Protein AF-A0A975D0F6-F1 (afdb_monomer)

Organism: NCBI:txid160791

Mean predicted aligned error: 5.9 Å

Solvent-accessible surface area (backbone atoms only — not comparable to full-atom values): 3050 Å² total; per-residue (Å²): 133,87,66,72,61,64,64,51,49,55,54,56,46,48,78,73,70,53,58,93,89,60,50,71,71,58,43,33,36,77,72,66,74,41,81,84,71,90,53,81,89,55,73,86,114

Sequence (45 aa):
MRTIAAEADAICRLARERAPGERFGDFTIRAGIVRAVTEGRFIND

Nearest PDB structures (foldseek):
  6c3m-assembly1_A  TM=9.186E-01  e=2.504E-02  Escherichia coli K-12
  6c3x-assembly1_A  TM=9.207E-01  e=4.033E-02  Escherichia coli K-12
  5gep-assembly1_A  TM=9.202E-01  e=4.621E-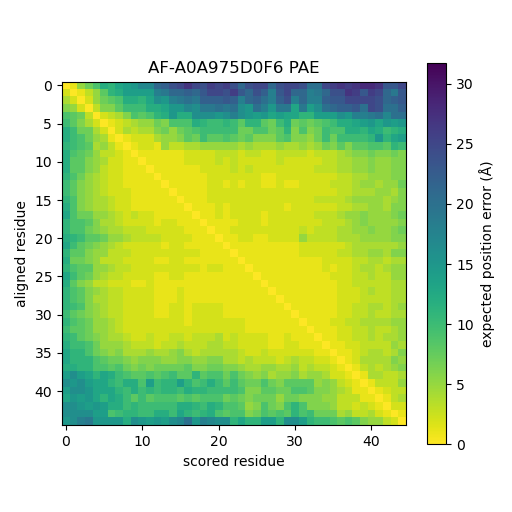02  Escherichia coli B
  6c3z-assembly1_A  TM=9.145E-01  e=4.317E-02  Escherichia coli K-12
  4g39-assembly1_A  TM=9.043E-01  e=4.947E-02  Escherichia coli K-12

pLDDT: mean 84.99, std 14.16, range [42.97, 97.0]

Radius of gyration: 12.15 Å; Cα contacts (8 Å, |Δi|>4): 15; chains: 1; bounding box: 28×19×30 Å

Structure (mmCIF, N/CA/C/O backbone):
data_AF-A0A975D0F6-F1
#
_entry.id   AF-A0A975D0F6-F1
#
loop_
_atom_site.group_PDB
_atom_site.id
_atom_site.type_symbol
_atom_site.label_atom_id
_atom_site.label_alt_id
_atom_site.label_comp_id
_atom_site.label_asym_id
_atom_site.label_entity_id
_atom_site.label_seq_id
_atom_site.pdbx_PDB_ins_code
_atom_site.Cartn_x
_atom_site.Cartn_y
_atom_site.Cartn_z
_atom_site.occupancy
_atom_site.B_iso_or_equiv
_atom_site.auth_seq_id
_atom_site.auth_comp_id
_atom_site.auth_asym_id
_atom_site.auth_atom_id
_atom_site.pdbx_PDB_model_num
ATOM 1 N N . MET A 1 1 ? 19.570 -3.397 -15.805 1.00 42.97 1 MET A N 1
ATOM 2 C CA . MET A 1 1 ? 18.768 -2.189 -16.086 1.00 42.97 1 MET A CA 1
ATOM 3 C C . MET A 1 1 ? 17.562 -2.226 -15.158 1.00 42.97 1 MET A C 1
ATOM 5 O O . MET A 1 1 ? 16.704 -3.069 -15.365 1.00 42.97 1 MET A O 1
ATOM 9 N N . ARG A 1 2 ? 17.557 -1.446 -14.064 1.00 53.19 2 ARG A N 1
ATOM 10 C CA . ARG A 1 2 ? 16.371 -1.324 -13.198 1.00 53.19 2 ARG A CA 1
ATOM 11 C C . ARG A 1 2 ? 15.395 -0.408 -13.925 1.00 53.19 2 ARG A C 1
ATOM 13 O O . ARG A 1 2 ? 15.690 0.764 -14.134 1.00 53.19 2 ARG A O 1
ATOM 20 N N . THR A 1 3 ? 14.325 -0.986 -14.442 1.00 49.59 3 THR A N 1
ATOM 21 C CA . THR A 1 3 ? 13.349 -0.277 -15.258 1.00 49.59 3 THR A CA 1
ATOM 22 C C . THR A 1 3 ? 12.535 0.636 -14.347 1.00 49.59 3 THR A C 1
ATOM 24 O O . THR A 1 3 ? 11.784 0.141 -13.518 1.00 49.59 3 THR A O 1
ATOM 27 N N . ILE A 1 4 ? 12.634 1.947 -14.566 1.00 59.50 4 ILE A N 1
ATOM 28 C CA . ILE A 1 4 ? 11.869 3.048 -13.929 1.00 59.50 4 ILE A CA 1
ATOM 29 C C . ILE A 1 4 ? 10.329 2.896 -14.043 1.00 59.50 4 ILE A C 1
ATOM 31 O O . ILE A 1 4 ? 9.556 3.763 -13.640 1.00 59.50 4 ILE A O 1
ATOM 35 N N . ALA A 1 5 ? 9.873 1.822 -14.688 1.00 61.22 5 ALA A N 1
ATOM 36 C CA . ALA A 1 5 ? 8.486 1.552 -15.022 1.00 61.22 5 ALA A CA 1
ATOM 37 C C . ALA A 1 5 ? 7.667 1.103 -13.804 1.00 61.22 5 ALA A C 1
ATOM 39 O O . ALA A 1 5 ? 6.485 1.426 -13.727 1.00 61.22 5 ALA A O 1
ATOM 40 N N . ALA A 1 6 ? 8.280 0.392 -12.851 1.00 61.97 6 ALA A N 1
ATOM 41 C CA . ALA A 1 6 ? 7.572 -0.083 -11.664 1.00 61.97 6 ALA A CA 1
ATOM 42 C C . ALA A 1 6 ? 7.250 1.070 -10.700 1.00 61.97 6 ALA A C 1
ATOM 44 O O . ALA A 1 6 ? 6.142 1.140 -10.169 1.00 61.97 6 ALA A O 1
ATOM 45 N N . GLU A 1 7 ? 8.181 2.013 -10.508 1.00 68.12 7 GLU A N 1
ATOM 46 C CA . GLU A 1 7 ? 7.930 3.186 -9.667 1.00 68.12 7 GLU A CA 1
ATOM 47 C C . GLU A 1 7 ? 6.906 4.133 -10.305 1.00 68.12 7 GLU A C 1
ATOM 49 O O . GLU A 1 7 ? 6.033 4.660 -9.613 1.00 68.12 7 GLU A O 1
ATOM 54 N N . ALA A 1 8 ? 6.970 4.318 -11.629 1.00 76.25 8 ALA A N 1
ATOM 55 C CA . ALA A 1 8 ? 5.996 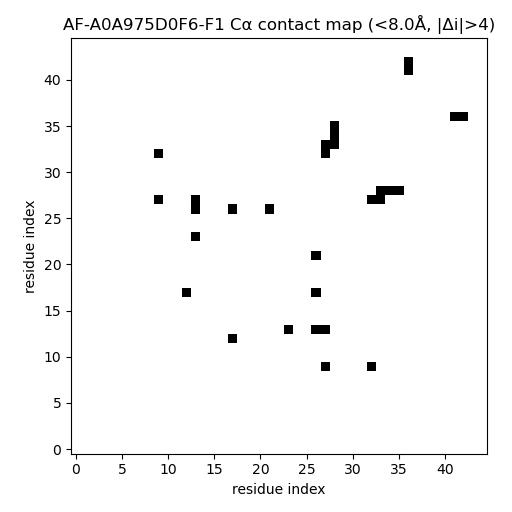5.125 -12.357 1.00 76.25 8 ALA A CA 1
ATOM 56 C C . ALA A 1 8 ? 4.567 4.564 -12.226 1.00 76.25 8 ALA A C 1
ATOM 58 O O . ALA A 1 8 ? 3.627 5.334 -12.014 1.00 76.25 8 ALA A O 1
ATOM 59 N N . ASP A 1 9 ? 4.405 3.238 -12.273 1.00 85.56 9 ASP A N 1
ATOM 60 C CA . ASP A 1 9 ? 3.103 2.585 -12.103 1.00 85.56 9 ASP A CA 1
ATOM 61 C C . ASP A 1 9 ? 2.502 2.847 -10.712 1.00 85.56 9 ASP A C 1
ATOM 63 O O . ASP A 1 9 ? 1.346 3.260 -10.596 1.00 85.56 9 ASP A O 1
ATOM 67 N N . ALA A 1 10 ? 3.306 2.733 -9.650 1.00 87.06 10 ALA A N 1
ATOM 68 C CA . ALA A 1 10 ? 2.853 3.002 -8.285 1.00 87.06 10 ALA A CA 1
ATOM 69 C C . ALA A 1 10 ? 2.347 4.446 -8.103 1.00 87.06 10 ALA A C 1
ATOM 71 O O . ALA A 1 10 ? 1.330 4.673 -7.442 1.00 87.06 10 ALA A O 1
ATOM 72 N N . ILE A 1 11 ? 3.023 5.423 -8.716 1.00 90.88 11 ILE A N 1
ATOM 73 C CA . ILE A 1 11 ? 2.621 6.836 -8.657 1.00 90.88 11 ILE A CA 1
ATOM 74 C C . ILE A 1 11 ? 1.322 7.066 -9.441 1.00 90.88 11 ILE A C 1
ATOM 76 O O . ILE A 1 11 ? 0.421 7.759 -8.958 1.00 90.88 11 ILE A O 1
ATOM 80 N N . CYS A 1 12 ? 1.182 6.464 -10.625 1.00 93.31 12 CYS A N 1
ATOM 81 C CA . CYS A 1 12 ? -0.050 6.550 -11.409 1.00 93.31 12 CYS A CA 1
ATOM 82 C C . CYS A 1 12 ? -1.246 5.937 -10.670 1.00 93.31 12 CYS A C 1
ATOM 84 O O . CYS A 1 12 ? -2.333 6.522 -10.672 1.00 93.31 12 CYS A O 1
ATOM 86 N N . ARG A 1 13 ? -1.050 4.790 -10.011 1.00 95.00 13 ARG A N 1
ATOM 87 C CA . ARG A 1 13 ? -2.083 4.141 -9.197 1.00 95.00 13 ARG A CA 1
ATOM 88 C C . ARG A 1 13 ? -2.457 4.978 -7.976 1.00 95.00 13 ARG A C 1
ATOM 90 O O . ARG A 1 13 ? -3.643 5.208 -7.758 1.00 95.00 13 ARG A O 1
ATOM 97 N N . LEU A 1 14 ? -1.480 5.532 -7.250 1.00 93.12 14 LEU A N 1
ATOM 98 C CA . LEU A 1 14 ? -1.723 6.437 -6.116 1.00 93.12 14 LEU A CA 1
ATOM 99 C C . LEU A 1 14 ? -2.659 7.590 -6.498 1.00 93.12 14 LEU A C 1
ATOM 101 O O . LEU A 1 14 ? -3.602 7.894 -5.771 1.00 93.12 14 LEU A O 1
ATOM 105 N N . ALA A 1 15 ? -2.409 8.241 -7.636 1.00 94.19 15 ALA A N 1
ATOM 106 C CA . ALA A 1 15 ? -3.200 9.388 -8.072 1.00 94.19 15 ALA A CA 1
ATOM 107 C C . ALA A 1 15 ? -4.677 9.041 -8.345 1.00 94.19 15 ALA A C 1
ATOM 109 O O . ALA A 1 15 ? -5.534 9.914 -8.223 1.00 94.19 15 ALA A O 1
ATOM 110 N N . ARG A 1 16 ? -4.972 7.786 -8.711 1.00 95.75 16 ARG A N 1
ATOM 111 C CA . ARG A 1 16 ? -6.310 7.319 -9.111 1.00 95.75 16 ARG A CA 1
ATOM 112 C C . ARG A 1 16 ? -7.066 6.603 -7.996 1.00 95.75 16 ARG A C 1
ATOM 114 O O . ARG A 1 16 ? -8.283 6.710 -7.922 1.00 95.75 16 ARG A O 1
ATOM 121 N N . GL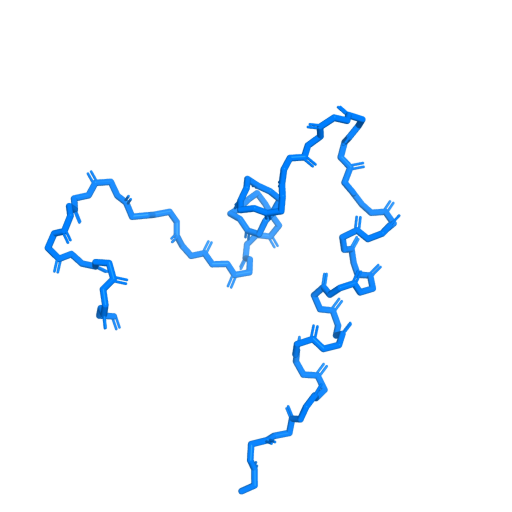U A 1 17 ? -6.353 5.844 -7.172 1.00 96.88 17 GLU A N 1
ATOM 122 C CA . GLU A 1 17 ? -6.932 4.848 -6.264 1.00 96.88 17 GLU A CA 1
ATOM 123 C C . GLU A 1 17 ? -6.852 5.255 -4.785 1.00 96.88 17 GLU A C 1
ATOM 125 O O . GLU A 1 17 ? -7.404 4.548 -3.935 1.00 96.88 17 GLU A O 1
ATOM 130 N N . AR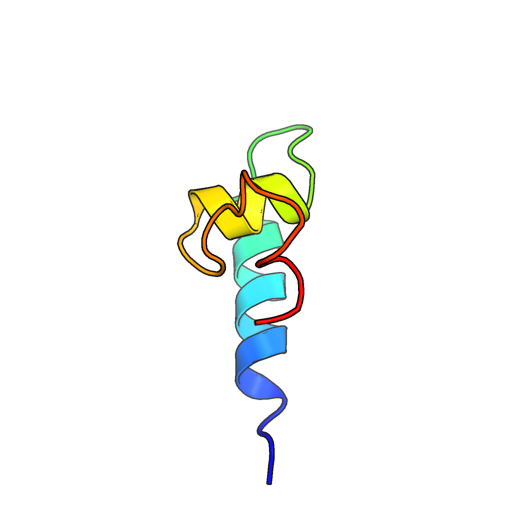G A 1 18 ? -6.132 6.335 -4.439 1.00 96.94 18 ARG A N 1
ATOM 131 C CA . ARG A 1 18 ? -5.979 6.724 -3.032 1.00 96.94 18 ARG A CA 1
ATOM 132 C C . ARG A 1 18 ? -7.282 7.255 -2.446 1.00 96.94 18 ARG A C 1
ATOM 134 O O . ARG A 1 18 ? -7.991 8.035 -3.085 1.00 96.94 18 ARG A O 1
ATOM 141 N N . ALA A 1 19 ? -7.561 6.890 -1.202 1.00 96.44 19 ALA A N 1
ATOM 142 C CA . ALA A 1 19 ? -8.669 7.484 -0.468 1.00 96.44 19 ALA A CA 1
ATOM 143 C C . ALA A 1 19 ? -8.374 8.968 -0.143 1.00 96.44 19 ALA A C 1
ATOM 145 O O . ALA A 1 19 ? -7.205 9.367 -0.044 1.00 96.44 19 ALA A O 1
ATOM 146 N N . PRO A 1 20 ? -9.404 9.818 0.042 1.00 96.81 20 PRO A N 1
ATOM 147 C CA . PRO A 1 20 ? -9.202 11.196 0.480 1.00 96.81 20 PRO A CA 1
ATOM 148 C C . PRO A 1 20 ? -8.379 11.257 1.774 1.00 96.81 20 PRO A C 1
ATOM 150 O O . PRO A 1 20 ? -8.721 10.623 2.767 1.00 96.81 20 PRO A O 1
ATOM 153 N N . GLY A 1 21 ? -7.278 12.012 1.753 1.00 96.12 21 GLY A N 1
ATOM 154 C CA . GLY A 1 21 ? -6.373 12.146 2.901 1.00 96.12 21 GLY A CA 1
ATOM 155 C C . GLY A 1 21 ? -5.402 10.977 3.121 1.00 96.12 21 GLY A C 1
ATOM 156 O O . GLY A 1 21 ? -4.566 11.061 4.016 1.00 96.12 21 GLY A O 1
ATOM 157 N N . GLU A 1 22 ? -5.449 9.924 2.301 1.00 97.00 22 GLU A N 1
ATOM 158 C CA . GLU A 1 22 ? -4.542 8.781 2.426 1.00 97.00 22 GLU A CA 1
ATOM 159 C C . GLU A 1 22 ? -3.090 9.183 2.120 1.00 97.00 22 GLU A C 1
ATOM 161 O O . GLU A 1 22 ? -2.795 9.835 1.104 1.00 97.00 22 GLU A O 1
ATOM 166 N N . ARG A 1 23 ? -2.178 8.793 3.021 1.00 95.56 23 ARG A N 1
ATOM 167 C CA . ARG A 1 23 ? -0.735 8.985 2.862 1.00 95.56 23 ARG A CA 1
ATOM 168 C C . ARG A 1 23 ? -0.171 7.926 1.921 1.00 95.56 23 ARG A C 1
ATOM 170 O O . ARG A 1 23 ? -0.670 6.810 1.842 1.00 95.56 23 ARG A O 1
ATOM 177 N N . PHE A 1 24 ? 0.933 8.264 1.260 1.00 93.88 24 PHE A N 1
ATOM 178 C CA . PHE A 1 24 ? 1.576 7.372 0.295 1.00 93.88 24 PHE A CA 1
ATOM 179 C C . PHE A 1 24 ? 1.926 5.990 0.871 1.00 93.88 24 PHE A C 1
ATOM 181 O O . PHE A 1 24 ? 1.640 4.987 0.231 1.00 93.88 24 PHE A O 1
ATOM 188 N N . GLY A 1 25 ? 2.499 5.927 2.078 1.00 92.44 25 GLY A N 1
ATOM 189 C CA . GLY A 1 25 ? 2.877 4.650 2.699 1.00 92.44 25 GLY A CA 1
ATOM 190 C C . GLY A 1 25 ? 1.682 3.748 3.024 1.00 92.44 25 GLY A C 1
ATOM 191 O O . GLY A 1 25 ? 1.746 2.540 2.823 1.00 92.44 25 GLY A O 1
ATOM 192 N N . ASP A 1 26 ? 0.568 4.334 3.463 1.00 95.38 26 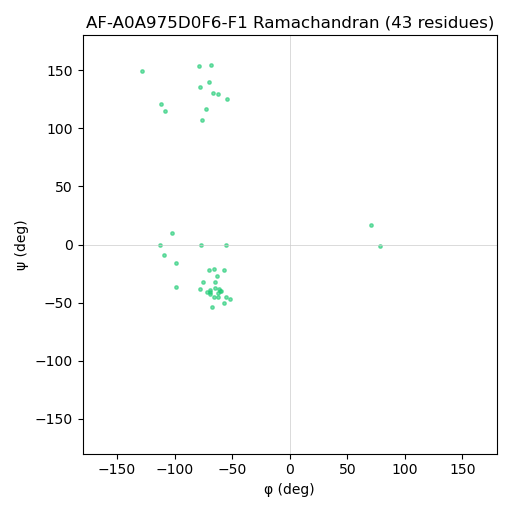ASP A N 1
ATOM 193 C CA . ASP A 1 26 ? -0.650 3.574 3.761 1.00 95.38 26 ASP A CA 1
ATOM 194 C C . ASP A 1 26 ? -1.273 3.033 2.468 1.00 95.38 26 ASP A C 1
ATOM 196 O O . ASP A 1 26 ? -1.659 1.864 2.394 1.00 95.38 26 ASP A O 1
ATOM 200 N N . PHE A 1 27 ? -1.270 3.856 1.412 1.00 96.38 27 PHE A N 1
ATOM 201 C CA . PHE A 1 27 ? -1.686 3.442 0.078 1.00 96.38 27 PHE A CA 1
ATOM 202 C C . PHE A 1 27 ? -0.868 2.251 -0.424 1.00 96.38 27 PHE A C 1
ATOM 204 O O . PHE A 1 27 ? -1.451 1.268 -0.872 1.00 96.38 27 PHE A O 1
ATOM 211 N N . THR A 1 28 ? 0.467 2.307 -0.362 1.00 94.25 28 THR A N 1
ATOM 212 C CA . THR A 1 28 ? 1.308 1.236 -0.918 1.00 94.25 28 THR A CA 1
ATOM 213 C C . THR A 1 28 ? 1.123 -0.087 -0.178 1.00 94.25 28 THR A C 1
ATOM 215 O O . THR A 1 28 ? 1.171 -1.138 -0.818 1.00 94.25 28 THR A O 1
ATOM 218 N N . ILE A 1 29 ? 0.843 -0.052 1.129 1.00 94.19 29 ILE A N 1
ATOM 219 C CA . ILE A 1 29 ? 0.469 -1.237 1.913 1.00 94.19 29 ILE A CA 1
ATOM 220 C C . ILE A 1 29 ? -0.899 -1.766 1.470 1.00 94.19 29 ILE A C 1
ATOM 222 O O . ILE A 1 29 ? -1.028 -2.933 1.102 1.00 94.19 29 ILE A O 1
ATOM 226 N N . ARG A 1 30 ? -1.930 -0.912 1.463 1.00 95.56 30 ARG A N 1
ATOM 227 C CA . ARG A 1 30 ? -3.304 -1.298 1.100 1.00 95.56 30 ARG A CA 1
ATOM 228 C C . ARG A 1 30 ? -3.406 -1.817 -0.336 1.00 95.56 30 ARG A C 1
ATOM 230 O O . ARG A 1 30 ? -4.153 -2.752 -0.603 1.00 95.56 30 ARG A O 1
ATOM 237 N N . ALA A 1 31 ? -2.667 -1.207 -1.258 1.00 94.44 31 ALA A N 1
ATOM 238 C CA . ALA A 1 31 ? -2.624 -1.555 -2.674 1.00 94.44 31 ALA A CA 1
ATOM 239 C C . ALA A 1 31 ? -1.787 -2.814 -2.970 1.00 94.44 31 ALA A C 1
ATOM 241 O O . ALA A 1 31 ? -1.668 -3.187 -4.141 1.00 94.44 31 ALA A O 1
ATOM 242 N N . GLY A 1 32 ? -1.193 -3.436 -1.941 1.00 92.44 32 GLY A N 1
ATOM 243 C CA . GLY A 1 32 ? -0.372 -4.642 -2.054 1.00 92.44 32 GLY A CA 1
ATOM 244 C C . GLY A 1 32 ? 0.981 -4.424 -2.737 1.00 92.44 32 GLY A C 1
ATOM 245 O O . GLY A 1 32 ? 1.591 -5.389 -3.184 1.00 92.44 32 GLY A O 1
ATOM 246 N N . ILE A 1 33 ? 1.442 -3.173 -2.847 1.00 91.19 33 ILE A N 1
ATOM 247 C CA . ILE A 1 33 ? 2.714 -2.812 -3.495 1.00 91.19 33 ILE A CA 1
ATOM 248 C C . ILE A 1 33 ? 3.888 -3.115 -2.559 1.00 91.19 33 ILE A C 1
ATOM 250 O O . ILE A 1 33 ? 4.931 -3.586 -3.003 1.00 91.19 33 ILE A O 1
ATOM 254 N N . VAL A 1 34 ? 3.714 -2.867 -1.258 1.00 89.31 34 VAL A N 1
ATOM 255 C CA . VAL A 1 34 ? 4.683 -3.232 -0.216 1.00 89.31 34 VAL A CA 1
ATOM 256 C C . VAL A 1 34 ? 3.994 -4.016 0.894 1.00 89.31 34 VAL A C 1
ATOM 258 O O . VAL A 1 34 ? 2.821 -3.799 1.197 1.00 89.31 34 VAL A O 1
ATOM 261 N N . ARG A 1 35 ? 4.731 -4.922 1.539 1.00 89.69 35 ARG A N 1
ATOM 262 C CA . ARG A 1 35 ? 4.253 -5.618 2.737 1.00 89.69 35 ARG A CA 1
ATOM 263 C C . ARG A 1 35 ? 4.372 -4.687 3.942 1.00 89.69 35 ARG A C 1
ATOM 265 O O . ARG A 1 35 ? 5.415 -4.073 4.142 1.00 89.69 35 ARG A O 1
ATOM 272 N N . ALA A 1 36 ? 3.340 -4.635 4.780 1.00 90.69 36 ALA A N 1
ATOM 273 C CA . ALA A 1 36 ? 3.450 -3.976 6.075 1.00 90.69 36 ALA A CA 1
ATOM 274 C C . ALA A 1 36 ? 4.498 -4.684 6.945 1.00 90.69 36 ALA A C 1
ATOM 276 O O . ALA A 1 36 ? 4.452 -5.903 7.129 1.00 90.69 36 ALA A O 1
ATOM 277 N N . VAL A 1 37 ? 5.419 -3.907 7.506 1.00 89.75 37 VAL A N 1
ATOM 278 C CA . VAL A 1 37 ? 6.411 -4.397 8.458 1.00 89.75 37 VAL A CA 1
ATOM 279 C C . VAL A 1 37 ? 6.048 -3.868 9.839 1.00 89.75 37 VAL A C 1
ATOM 281 O O . VAL A 1 37 ? 6.054 -2.662 10.067 1.00 89.75 37 VAL A O 1
ATOM 284 N N . THR A 1 38 ? 5.705 -4.770 10.757 1.00 86.50 38 THR A N 1
ATOM 285 C CA . THR A 1 38 ? 5.306 -4.431 12.136 1.00 86.50 38 THR A CA 1
ATOM 286 C C . THR A 1 38 ? 6.443 -4.594 13.144 1.00 86.50 38 THR A C 1
ATOM 288 O O . THR A 1 38 ? 6.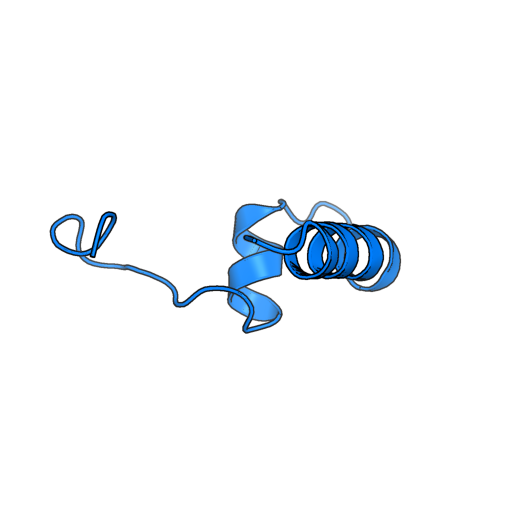369 -4.057 14.245 1.00 86.50 38 THR A O 1
ATOM 291 N N . GLU A 1 39 ? 7.512 -5.297 12.768 1.00 88.19 39 GLU A N 1
ATOM 292 C CA . GLU A 1 39 ? 8.718 -5.459 13.576 1.00 88.19 39 GLU A CA 1
ATOM 293 C C . GLU A 1 39 ? 9.883 -4.715 12.923 1.00 88.19 39 GLU A C 1
ATOM 295 O O . GLU A 1 39 ? 10.279 -5.032 11.801 1.00 88.19 39 GLU A O 1
ATOM 300 N N . GLY A 1 40 ? 10.477 -3.760 13.644 1.00 81.0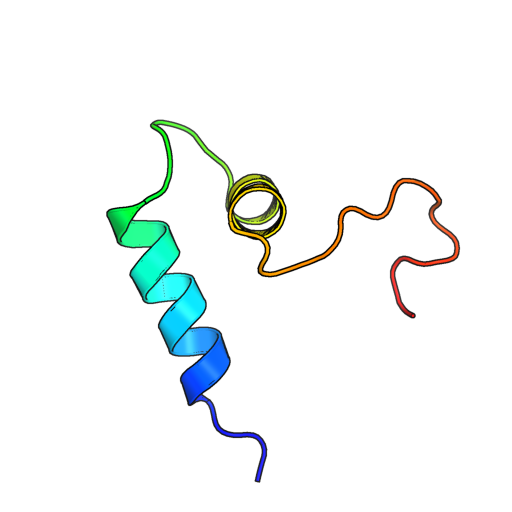6 40 GLY A N 1
ATOM 301 C CA . GLY A 1 40 ? 11.509 -2.871 13.095 1.00 81.06 40 GLY A CA 1
ATOM 302 C C . GLY A 1 40 ? 12.735 -3.579 12.503 1.00 81.06 40 GLY A C 1
AT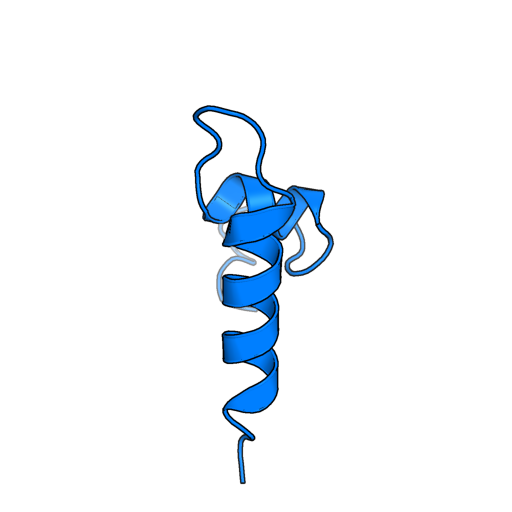OM 303 O O . GLY A 1 40 ? 13.398 -3.012 11.641 1.00 81.06 40 GLY A O 1
ATOM 304 N N . ARG A 1 41 ? 13.010 -4.830 12.900 1.00 85.81 41 ARG A N 1
ATOM 305 C CA . ARG A 1 41 ? 14.130 -5.625 12.368 1.00 85.81 41 ARG A CA 1
ATOM 306 C C . ARG A 1 41 ? 14.006 -5.987 10.885 1.00 85.81 41 ARG A C 1
ATOM 308 O O . ARG A 1 41 ? 15.030 -6.245 10.278 1.00 85.81 41 ARG A O 1
ATOM 315 N N . PHE A 1 42 ? 12.802 -5.972 10.308 1.00 81.88 42 PHE A N 1
ATOM 316 C CA . PHE A 1 42 ? 12.577 -6.354 8.906 1.00 81.88 42 PHE A CA 1
ATOM 317 C C . PHE A 1 42 ? 12.397 -5.154 7.965 1.00 81.88 42 PHE A C 1
ATOM 319 O O . PHE A 1 42 ? 11.944 -5.327 6.841 1.00 81.88 42 PHE A O 1
ATOM 326 N N . ILE A 1 43 ? 12.658 -3.918 8.411 1.00 76.56 43 ILE A N 1
ATOM 327 C CA . ILE A 1 43 ? 12.357 -2.724 7.598 1.00 76.56 43 ILE A CA 1
ATOM 328 C C . ILE A 1 43 ? 13.275 -2.573 6.373 1.00 76.56 43 ILE A C 1
ATOM 330 O O . ILE A 1 43 ? 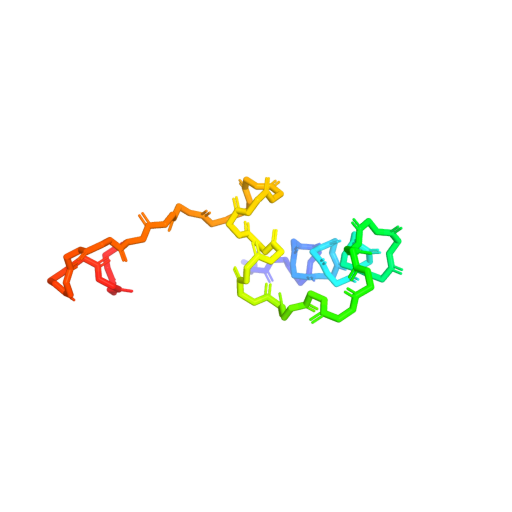12.906 -1.894 5.420 1.00 76.56 43 ILE A O 1
ATOM 334 N N . ASN A 1 44 ? 14.454 -3.201 6.402 1.00 74.44 44 ASN A N 1
ATOM 335 C CA . ASN A 1 44 ? 15.455 -3.141 5.333 1.00 74.44 44 ASN A CA 1
ATOM 336 C C . ASN A 1 44 ? 15.658 -4.483 4.607 1.00 74.44 44 ASN A C 1
ATOM 338 O O . ASN A 1 44 ? 16.503 -4.540 3.714 1.00 74.44 44 ASN A O 1
ATOM 342 N N . ASP A 1 45 ? 14.930 -5.527 5.015 1.00 67.19 45 ASP A N 1
ATOM 343 C CA . ASP A 1 45 ? 14.990 -6.872 4.426 1.00 67.19 45 ASP A CA 1
ATOM 344 C C . ASP A 1 45 ? 13.974 -6.997 3.281 1.00 67.19 45 ASP A C 1
ATOM 346 O O . ASP A 1 45 ? 14.376 -7.436 2.178 1.00 67.19 45 ASP A O 1
#

Secondary structure (DSSP, 8-state):
---THHHHHHHHHHHHHPPTT--HHHHHHHTTSS----SGGGTT-

Foldseek 3Di:
DPDPVLVVVLVVCCVPPPDVPDDSVNSCCVVVVDPDDPDPVPPPD